Protein AF-A0A1M6MTP1-F1 (afdb_monomer_lite)

Organism: Paramaledivibacter caminithermalis (strain DSM 15212 / CIP 107654 / DViRD3) (NCBI:txid1121301)

Sequence (83 aa):
MPNLLVDISDVYEQKQKAIASFSSQFDLNNYFQSTILNHKFLKHMKNRDRYYGSLISTDYAEGLIFEGKLYCNNLFQIITFNN

Foldseek 3Di:
DFPDKDACQVPVVVVVVVLVVPCLQADPDPPHDDDPRNPCVVVVQLVVQCVSCVVVVHRGIDGHHDDDDDDDPCPPDDDDDDD

Secondary structure (DSSP, 8-state):
--SEEEE-GGGHHHHHHHHHT-HHHH---TTS---HIIIIIHHHHHHHHHHHHHHTTSS-EEEE--SS----S-SS-------

Structure (mmCIF, N/CA/C/O backbone):
data_AF-A0A1M6MTP1-F1
#
_entry.id   AF-A0A1M6MTP1-F1
#
loop_
_atom_site.group_PDB
_atom_site.id
_atom_site.type_symbol
_atom_site.label_atom_id
_atom_site.label_alt_id
_atom_site.label_comp_id
_atom_site.label_asym_id
_atom_site.label_entity_id
_atom_site.label_seq_id
_atom_site.pdbx_PDB_ins_code
_atom_site.Cartn_x
_atom_site.Cartn_y
_atom_site.Cartn_z
_atom_site.occupancy
_atom_site.B_iso_or_equiv
_atom_site.auth_seq_id
_atom_site.auth_comp_id
_atom_site.auth_asym_id
_atom_site.auth_atom_id
_atom_site.pdbx_PDB_model_num
ATOM 1 N N . MET A 1 1 ? -11.018 9.819 -0.653 1.00 80.88 1 MET A N 1
ATOM 2 C CA . MET A 1 1 ? -10.365 8.867 0.272 1.00 80.88 1 MET A CA 1
ATOM 3 C C . MET A 1 1 ? -11.037 7.512 0.122 1.00 80.88 1 MET A C 1
ATOM 5 O O . MET A 1 1 ? -12.223 7.522 -0.195 1.00 80.88 1 MET A O 1
ATOM 9 N N . PRO A 1 2 ? -10.309 6.388 0.257 1.00 92.75 2 PRO A N 1
ATOM 10 C CA . PRO A 1 2 ? -10.910 5.056 0.187 1.00 92.75 2 PRO A CA 1
ATOM 11 C C . PRO A 1 2 ? -11.933 4.860 1.312 1.00 92.75 2 PRO A C 1
ATOM 13 O O . PRO A 1 2 ? -11.819 5.482 2.367 1.00 92.75 2 PRO A O 1
ATOM 16 N N . ASN A 1 3 ? -12.934 4.016 1.076 1.00 91.25 3 ASN A N 1
ATOM 17 C CA . ASN A 1 3 ? -13.978 3.725 2.059 1.00 91.25 3 ASN A CA 1
ATOM 18 C C . ASN A 1 3 ? -13.545 2.645 3.062 1.00 91.25 3 ASN A C 1
ATOM 20 O O . ASN A 1 3 ? -14.042 2.619 4.183 1.00 91.25 3 ASN A O 1
ATOM 24 N N . LEU A 1 4 ? -12.627 1.765 2.656 1.00 90.25 4 LEU A N 1
ATOM 25 C CA . LEU A 1 4 ? -12.045 0.705 3.474 1.00 90.25 4 LEU A CA 1
ATOM 26 C C . LEU A 1 4 ? -10.553 0.590 3.152 1.00 90.25 4 LEU A C 1
ATOM 28 O O . LEU A 1 4 ? -10.170 0.669 1.985 1.00 90.25 4 LEU A O 1
ATOM 32 N N . LEU A 1 5 ? -9.733 0.396 4.183 1.00 93.56 5 LEU A N 1
ATOM 33 C CA . LEU A 1 5 ? -8.314 0.079 4.064 1.00 93.56 5 LEU A CA 1
ATOM 34 C C . LEU A 1 5 ? -8.079 -1.346 4.563 1.00 93.56 5 LEU A C 1
ATOM 36 O O . LEU A 1 5 ? -8.584 -1.715 5.621 1.00 93.56 5 LEU A O 1
ATOM 40 N N . VAL A 1 6 ? -7.322 -2.129 3.801 1.00 93.44 6 VAL A N 1
ATOM 41 C CA . VAL A 1 6 ? -6.954 -3.508 4.142 1.00 93.44 6 VAL A CA 1
ATOM 42 C C . VAL A 1 6 ? -5.445 -3.573 4.297 1.00 93.44 6 VAL A C 1
ATOM 44 O O . VAL A 1 6 ? -4.730 -3.204 3.365 1.00 93.44 6 VAL A O 1
ATOM 47 N N . ASP A 1 7 ? -4.969 -4.023 5.459 1.00 95.56 7 ASP A N 1
ATOM 48 C CA . ASP A 1 7 ? -3.547 -4.297 5.660 1.00 95.56 7 ASP A CA 1
ATOM 49 C C . ASP A 1 7 ? -3.102 -5.417 4.717 1.00 95.56 7 ASP A C 1
ATOM 51 O O . ASP A 1 7 ? -3.689 -6.499 4.687 1.00 95.56 7 ASP A O 1
ATOM 55 N N . ILE A 1 8 ? -2.072 -5.132 3.928 1.00 97.25 8 ILE A N 1
ATOM 56 C CA . ILE A 1 8 ? -1.475 -6.085 2.995 1.00 97.25 8 ILE A CA 1
ATOM 57 C C . ILE A 1 8 ? 0.017 -6.276 3.262 1.00 97.25 8 ILE A C 1
ATOM 59 O O . ILE A 1 8 ? 0.726 -6.778 2.392 1.00 97.25 8 ILE A O 1
ATOM 63 N N . SER A 1 9 ? 0.516 -5.862 4.429 1.00 97.31 9 SER A N 1
ATOM 64 C CA . SER A 1 9 ? 1.946 -5.879 4.756 1.00 97.31 9 SER A CA 1
ATOM 65 C C . SER A 1 9 ? 2.548 -7.282 4.610 1.00 97.31 9 SER A C 1
ATOM 67 O O . SER A 1 9 ? 3.557 -7.439 3.921 1.00 97.31 9 SER A O 1
ATOM 69 N N . ASP A 1 10 ? 1.860 -8.309 5.117 1.00 97.00 10 ASP A N 1
ATOM 70 C CA . ASP A 1 10 ? 2.304 -9.714 5.072 1.00 97.00 10 ASP A CA 1
ATOM 71 C C . ASP A 1 10 ? 2.321 -10.319 3.659 1.00 97.00 10 ASP A C 1
ATOM 73 O O . ASP A 1 10 ? 3.036 -11.284 3.384 1.00 97.00 10 ASP A O 1
ATOM 77 N N . VAL A 1 11 ? 1.541 -9.753 2.736 1.00 97.06 11 VAL A N 1
ATOM 78 C CA . VAL A 1 11 ? 1.392 -10.251 1.358 1.00 97.06 11 VAL A CA 1
ATOM 79 C C . VAL A 1 11 ? 1.941 -9.277 0.315 1.00 97.06 11 VAL A C 1
ATOM 81 O O . VAL A 1 11 ? 1.856 -9.529 -0.889 1.00 97.06 11 VAL A O 1
ATOM 84 N N . TYR A 1 12 ? 2.558 -8.172 0.739 1.00 97.50 12 TYR A N 1
ATOM 85 C CA . TYR A 1 12 ? 2.999 -7.115 -0.167 1.00 97.50 12 TYR A CA 1
ATOM 86 C C . TYR A 1 12 ? 4.046 -7.616 -1.170 1.00 97.50 12 TYR A C 1
ATOM 88 O O . TYR A 1 12 ? 4.025 -7.249 -2.346 1.00 97.50 12 TYR A O 1
ATOM 96 N N . GLU A 1 13 ? 4.940 -8.509 -0.743 1.00 96.12 13 GLU A N 1
ATOM 97 C CA . GLU A 1 13 ? 5.929 -9.115 -1.638 1.00 96.12 13 GLU A CA 1
ATOM 98 C C . GLU A 1 13 ? 5.263 -9.967 -2.733 1.00 96.12 13 GLU A C 1
ATOM 100 O O . GLU A 1 13 ? 5.690 -9.947 -3.889 1.00 96.12 13 GLU A O 1
ATOM 105 N N . GLN A 1 14 ? 4.173 -10.668 -2.403 1.00 97.75 14 GLN A N 1
ATOM 106 C CA . GLN A 1 14 ? 3.404 -11.464 -3.364 1.00 97.75 14 GLN A CA 1
ATOM 107 C C . GLN A 1 14 ? 2.746 -10.557 -4.407 1.00 97.75 14 GLN A C 1
ATOM 109 O O . GLN A 1 14 ? 2.820 -10.841 -5.602 1.00 97.75 14 GLN A O 1
ATOM 114 N N . LYS A 1 15 ? 2.202 -9.412 -3.976 1.00 96.38 15 LYS A N 1
ATOM 115 C CA . LYS A 1 15 ? 1.705 -8.364 -4.875 1.00 96.38 15 LYS A CA 1
ATOM 116 C C . LYS A 1 15 ? 2.795 -7.865 -5.826 1.00 96.38 15 LYS A C 1
ATOM 118 O O . LYS A 1 15 ? 2.554 -7.773 -7.029 1.00 96.38 15 LYS A O 1
ATOM 123 N N . GLN A 1 16 ? 3.995 -7.563 -5.320 1.00 93.38 16 GLN A N 1
ATOM 124 C CA . GLN A 1 16 ? 5.107 -7.113 -6.171 1.00 93.38 16 GLN A CA 1
ATOM 125 C C . GLN A 1 16 ? 5.476 -8.170 -7.221 1.00 93.38 16 GLN A C 1
ATOM 127 O O . GLN A 1 16 ? 5.608 -7.835 -8.397 1.00 93.38 16 GLN A O 1
ATOM 132 N N . LYS A 1 17 ? 5.583 -9.444 -6.821 1.00 93.31 17 LYS A N 1
ATOM 133 C CA . LYS A 1 17 ? 5.880 -10.565 -7.731 1.00 93.31 17 LYS A CA 1
ATOM 134 C C . LYS A 1 17 ? 4.794 -10.750 -8.793 1.00 93.31 17 LYS A C 1
ATOM 136 O O . LYS A 1 17 ? 5.115 -10.904 -9.968 1.00 93.31 17 LYS A O 1
ATOM 141 N N . ALA A 1 18 ? 3.522 -10.690 -8.398 1.00 94.94 18 ALA A N 1
ATOM 142 C CA . ALA A 1 18 ? 2.396 -10.811 -9.319 1.00 94.94 18 ALA A CA 1
ATOM 143 C C . ALA A 1 18 ? 2.416 -9.703 -10.382 1.00 94.94 18 ALA A C 1
ATOM 145 O O . ALA A 1 18 ? 2.247 -9.981 -11.565 1.00 94.94 18 ALA A O 1
ATOM 146 N N . ILE A 1 19 ? 2.699 -8.460 -9.989 1.00 90.88 19 ILE A N 1
ATOM 147 C CA . ILE A 1 19 ? 2.776 -7.332 -10.926 1.00 90.88 19 ILE A CA 1
ATOM 148 C C . ILE A 1 19 ? 3.998 -7.452 -11.841 1.00 90.88 19 ILE A C 1
ATOM 150 O O . ILE A 1 19 ? 3.874 -7.260 -13.050 1.00 90.88 19 ILE A O 1
ATOM 154 N N . ALA A 1 20 ? 5.156 -7.828 -11.292 1.00 86.06 20 ALA A N 1
ATOM 155 C CA . ALA A 1 20 ? 6.382 -8.025 -12.064 1.00 86.06 20 ALA A CA 1
ATOM 156 C C . ALA A 1 20 ? 6.257 -9.131 -13.131 1.00 86.06 20 ALA A C 1
ATOM 158 O O . ALA A 1 20 ? 6.994 -9.116 -14.113 1.00 86.06 20 ALA A O 1
ATOM 159 N N . SER A 1 21 ? 5.303 -10.062 -12.991 1.00 89.88 21 SER A N 1
ATOM 160 C CA . SER A 1 21 ? 5.040 -11.088 -14.013 1.00 89.88 21 SER A CA 1
ATOM 161 C C . SER A 1 21 ? 4.524 -10.515 -15.344 1.00 89.88 21 SER A C 1
ATOM 163 O O . SER A 1 21 ? 4.684 -11.145 -16.389 1.00 89.88 21 SER A O 1
ATOM 165 N N . PHE A 1 22 ? 3.980 -9.292 -15.344 1.00 88.75 22 PHE A N 1
ATOM 166 C CA . PHE A 1 22 ? 3.530 -8.582 -16.544 1.00 88.75 22 PHE A CA 1
ATOM 167 C C . PHE A 1 22 ? 4.651 -7.712 -17.135 1.00 88.75 22 PHE A C 1
ATOM 169 O O . PHE A 1 22 ? 4.468 -6.516 -17.370 1.00 88.75 22 PHE A O 1
ATOM 176 N N . SER A 1 23 ? 5.815 -8.315 -17.389 1.00 82.94 23 SER A N 1
ATOM 177 C CA . SER A 1 23 ? 7.030 -7.629 -17.866 1.00 82.94 23 SER A CA 1
ATOM 178 C C . SER A 1 23 ? 6.781 -6.715 -19.071 1.00 82.94 23 SER A C 1
ATOM 180 O O . SER A 1 23 ? 7.220 -5.571 -19.076 1.00 82.94 23 SER A O 1
ATOM 182 N N . SER A 1 24 ? 5.970 -7.145 -20.046 1.00 82.12 24 SER A N 1
ATOM 183 C CA . SER A 1 24 ? 5.611 -6.325 -21.222 1.00 82.12 24 SER A CA 1
ATOM 184 C C . SER A 1 24 ? 4.932 -4.982 -20.904 1.00 82.12 24 SER A C 1
ATOM 186 O O . SER A 1 24 ? 4.926 -4.092 -21.750 1.00 82.12 24 SER A O 1
ATOM 188 N N . GLN A 1 25 ? 4.337 -4.833 -19.716 1.00 80.31 25 GLN A N 1
ATOM 189 C CA . GLN A 1 25 ? 3.608 -3.631 -19.297 1.00 80.31 25 GLN A CA 1
ATOM 190 C C . GLN A 1 25 ? 4.422 -2.735 -18.358 1.00 80.31 25 GLN A C 1
ATOM 192 O O . GLN A 1 25 ? 4.216 -1.520 -18.345 1.00 80.31 25 GLN A O 1
ATOM 197 N N . PHE A 1 26 ? 5.325 -3.320 -17.566 1.00 78.75 26 PHE A N 1
ATOM 198 C CA . PHE A 1 26 ? 6.003 -2.621 -16.470 1.00 78.75 26 PHE A CA 1
ATOM 199 C C . PHE A 1 26 ? 7.521 -2.510 -16.634 1.00 78.75 26 PHE A C 1
ATOM 201 O O . PHE A 1 26 ? 8.113 -1.645 -15.989 1.00 78.75 26 PHE A O 1
ATOM 208 N N . ASP A 1 27 ? 8.146 -3.302 -17.512 1.00 76.38 27 ASP A N 1
ATOM 209 C CA . ASP A 1 27 ? 9.580 -3.190 -17.766 1.00 76.38 27 ASP A CA 1
ATOM 210 C C . ASP A 1 27 ? 9.885 -2.052 -18.742 1.00 76.38 27 ASP A C 1
ATOM 212 O O . ASP A 1 27 ? 9.400 -1.993 -19.876 1.00 76.38 27 ASP A O 1
ATOM 216 N N . LEU A 1 28 ? 10.773 -1.160 -18.312 1.00 64.69 28 LEU A N 1
ATOM 217 C CA . LEU A 1 28 ? 11.484 -0.242 -19.192 1.00 64.69 28 LEU A CA 1
ATOM 218 C C . LEU A 1 28 ? 12.683 -0.974 -19.793 1.00 64.69 28 LEU A C 1
ATOM 220 O O . LEU A 1 28 ? 13.800 -0.868 -19.294 1.00 64.69 28 LEU A O 1
ATOM 224 N N . ASN A 1 29 ? 12.456 -1.706 -20.878 1.00 66.88 29 ASN A N 1
ATOM 225 C CA . ASN A 1 29 ? 13.548 -2.154 -21.738 1.00 66.88 29 ASN A CA 1
ATOM 226 C C . ASN A 1 29 ? 13.606 -1.281 -22.991 1.00 66.88 29 ASN A C 1
ATOM 228 O O . ASN A 1 29 ? 12.583 -0.782 -23.453 1.00 66.88 29 ASN A O 1
ATOM 232 N N . ASN A 1 30 ? 14.797 -1.151 -23.585 1.00 60.03 30 ASN A N 1
ATOM 233 C CA . ASN A 1 30 ? 15.047 -0.333 -24.785 1.00 60.03 30 ASN A CA 1
ATOM 234 C C . ASN A 1 30 ? 14.198 -0.728 -26.016 1.00 60.03 30 ASN A C 1
ATOM 236 O O . ASN A 1 30 ? 14.204 -0.019 -27.017 1.00 60.03 30 ASN A O 1
ATOM 240 N N . TYR A 1 31 ? 13.482 -1.853 -25.944 1.00 64.81 31 TYR A N 1
ATOM 241 C CA . TYR A 1 31 ? 12.585 -2.366 -26.980 1.00 64.81 31 TYR A CA 1
ATOM 242 C C . TYR A 1 31 ? 11.117 -1.943 -26.798 1.00 64.81 31 TYR A C 1
ATOM 244 O O . TYR A 1 31 ? 10.312 -2.182 -27.695 1.00 64.81 31 TYR A O 1
ATOM 252 N N . PHE A 1 32 ? 10.751 -1.332 -25.665 1.00 69.94 32 PHE A N 1
ATOM 253 C CA . PHE A 1 32 ? 9.377 -0.920 -25.374 1.00 69.94 32 PHE A CA 1
ATOM 254 C C . PHE A 1 32 ? 9.219 0.598 -25.447 1.00 69.94 32 PHE A C 1
ATOM 256 O O . PHE A 1 32 ? 10.052 1.364 -24.963 1.00 69.94 32 PHE A O 1
ATOM 263 N N . GLN A 1 33 ? 8.106 1.045 -26.030 1.00 76.62 33 GLN A N 1
ATOM 264 C CA . GLN A 1 33 ? 7.736 2.455 -26.022 1.00 76.62 33 GLN A CA 1
ATOM 265 C C . GLN A 1 33 ? 7.424 2.902 -24.587 1.00 76.62 33 GLN A C 1
ATOM 267 O O . GLN A 1 33 ? 6.786 2.177 -23.823 1.00 76.62 33 GLN A O 1
ATOM 272 N N . SER A 1 34 ? 7.870 4.100 -24.206 1.00 76.38 34 SER A N 1
ATOM 273 C CA . SER A 1 34 ? 7.558 4.666 -22.890 1.00 76.38 34 SER A CA 1
ATOM 274 C C . SER A 1 34 ? 6.048 4.856 -22.729 1.00 76.38 34 SER A C 1
ATOM 276 O O . SER A 1 34 ? 5.386 5.435 -23.591 1.00 76.38 34 SER A O 1
ATOM 278 N N . THR A 1 35 ? 5.510 4.372 -21.614 1.00 79.56 35 THR A N 1
ATOM 279 C CA . THR A 1 35 ? 4.108 4.503 -21.222 1.00 79.56 35 THR A CA 1
ATOM 280 C C . THR A 1 35 ? 4.017 4.942 -19.762 1.00 79.56 35 THR A C 1
ATOM 282 O O . THR A 1 35 ? 4.979 4.886 -18.993 1.00 79.56 35 THR A O 1
ATOM 285 N N . ILE A 1 36 ? 2.828 5.367 -19.333 1.00 77.38 36 ILE A N 1
ATOM 286 C CA . ILE A 1 36 ? 2.575 5.702 -17.922 1.00 77.38 36 ILE A CA 1
ATOM 287 C C . ILE A 1 36 ? 2.864 4.491 -17.011 1.00 77.38 36 ILE A C 1
ATOM 289 O O . ILE A 1 36 ? 3.356 4.663 -15.891 1.00 77.38 36 ILE A O 1
ATOM 293 N N . LEU A 1 37 ? 2.598 3.278 -17.511 1.00 75.75 37 LEU A N 1
ATOM 294 C CA . LEU A 1 37 ? 2.754 2.023 -16.780 1.00 75.75 37 LEU A CA 1
ATOM 295 C C . LEU A 1 37 ? 4.225 1.661 -16.553 1.00 75.75 37 LEU A C 1
ATOM 297 O O . LEU A 1 37 ? 4.614 1.401 -15.417 1.00 75.75 37 LEU A O 1
ATOM 301 N N . ASN A 1 38 ? 5.067 1.728 -17.583 1.00 75.69 38 ASN A N 1
ATOM 302 C CA . ASN A 1 38 ? 6.474 1.344 -17.437 1.00 75.69 38 ASN A CA 1
ATOM 303 C C . ASN A 1 38 ? 7.346 2.432 -16.786 1.00 75.69 38 ASN A C 1
ATOM 305 O O . ASN A 1 38 ? 8.395 2.119 -16.237 1.00 75.69 38 ASN A O 1
ATOM 309 N N . HIS A 1 39 ? 6.918 3.701 -16.757 1.00 72.38 39 HIS A N 1
ATOM 310 C CA . HIS A 1 39 ? 7.788 4.776 -16.270 1.00 72.38 39 HIS A CA 1
ATOM 311 C C . HIS A 1 39 ? 7.714 5.057 -14.762 1.00 72.38 39 HIS A C 1
ATOM 313 O O . HIS A 1 39 ? 8.744 5.225 -14.106 1.00 72.38 39 HIS A O 1
ATOM 319 N N . LYS A 1 40 ? 6.512 5.173 -14.186 1.00 81.38 40 LYS A N 1
ATOM 320 C CA . LYS A 1 40 ? 6.362 5.594 -12.774 1.00 81.38 40 LYS A CA 1
ATOM 321 C C . LYS A 1 40 ? 5.300 4.834 -11.995 1.00 81.38 40 LYS A C 1
ATOM 323 O O . LYS A 1 40 ? 5.183 5.043 -10.787 1.00 81.38 40 LYS A O 1
ATOM 328 N N . PHE A 1 41 ? 4.539 3.961 -12.646 1.00 86.44 41 PHE A N 1
ATOM 329 C CA . PHE A 1 41 ? 3.389 3.308 -12.031 1.00 86.44 41 PHE A CA 1
ATOM 330 C C . PHE A 1 41 ? 3.752 2.537 -10.760 1.00 86.44 41 PHE A C 1
ATOM 332 O O . PHE A 1 41 ? 3.143 2.780 -9.722 1.00 86.44 41 PHE A O 1
ATOM 339 N N . LEU A 1 42 ? 4.792 1.695 -10.793 1.00 88.44 42 LEU A N 1
ATOM 340 C CA . LEU A 1 42 ? 5.205 0.902 -9.625 1.00 88.44 42 LEU A CA 1
ATOM 341 C C . LEU A 1 42 ? 5.601 1.779 -8.433 1.00 88.44 42 LEU A C 1
ATOM 343 O O . LEU A 1 42 ? 5.223 1.502 -7.294 1.00 88.44 42 LEU A O 1
ATOM 347 N N . LYS A 1 43 ? 6.308 2.885 -8.695 1.00 90.50 43 LYS A N 1
ATOM 348 C CA . LYS A 1 43 ? 6.674 3.862 -7.663 1.00 90.50 43 LYS A CA 1
ATOM 349 C C . LYS A 1 43 ? 5.435 4.545 -7.083 1.00 90.50 43 LYS A C 1
ATOM 351 O O . LYS A 1 43 ? 5.323 4.669 -5.867 1.00 90.50 43 LYS A O 1
ATOM 356 N N . HIS A 1 44 ? 4.509 4.985 -7.933 1.00 93.00 44 HIS A N 1
ATOM 357 C CA . HIS A 1 44 ? 3.271 5.626 -7.488 1.00 93.00 44 HIS A CA 1
ATOM 358 C C . HIS A 1 44 ? 2.381 4.672 -6.691 1.00 93.00 44 HIS A C 1
ATOM 360 O O . HIS A 1 44 ? 1.858 5.066 -5.652 1.00 93.00 44 HIS A O 1
ATOM 366 N N . MET A 1 45 ? 2.268 3.419 -7.127 1.00 94.25 45 MET A N 1
ATOM 367 C CA . MET A 1 45 ? 1.549 2.375 -6.408 1.00 94.25 45 MET A CA 1
ATOM 368 C C . MET A 1 45 ? 2.171 2.134 -5.032 1.00 94.25 45 MET A C 1
ATOM 370 O O . MET A 1 45 ? 1.466 2.252 -4.037 1.00 94.25 45 MET A O 1
ATOM 374 N N . LYS A 1 46 ? 3.492 1.911 -4.953 1.00 96.00 46 LYS A N 1
ATOM 375 C CA . LYS A 1 46 ? 4.188 1.737 -3.670 1.00 96.00 46 LYS A CA 1
ATOM 376 C C . LYS A 1 46 ? 3.948 2.916 -2.731 1.00 96.00 46 LYS A C 1
ATOM 378 O O . LYS A 1 46 ? 3.647 2.718 -1.560 1.00 96.00 46 LYS A O 1
ATOM 383 N N . ASN A 1 47 ? 4.063 4.143 -3.236 1.00 97.38 47 ASN A N 1
ATOM 384 C CA . ASN A 1 47 ? 3.831 5.340 -2.430 1.00 97.38 47 ASN A CA 1
ATOM 385 C C . ASN A 1 47 ? 2.390 5.419 -1.916 1.00 97.38 47 ASN A C 1
ATOM 387 O O . ASN A 1 47 ? 2.182 5.784 -0.763 1.00 97.38 47 ASN A O 1
ATOM 391 N N . ARG A 1 48 ? 1.404 5.070 -2.751 1.00 97.00 48 ARG A N 1
ATOM 392 C CA . ARG A 1 48 ? -0.006 5.028 -2.352 1.00 97.00 48 ARG A CA 1
ATOM 393 C C . ARG A 1 48 ? -0.242 3.975 -1.275 1.00 97.00 48 ARG A C 1
ATOM 395 O O . ARG A 1 48 ? -0.878 4.282 -0.276 1.00 97.00 48 ARG A O 1
ATOM 402 N N . ASP A 1 49 ? 0.300 2.778 -1.454 1.00 98.12 49 ASP A N 1
ATOM 403 C CA . ASP A 1 49 ? 0.102 1.684 -0.507 1.00 98.12 49 ASP A CA 1
ATOM 404 C C . ASP A 1 49 ? 0.783 1.986 0.844 1.00 98.12 49 ASP A C 1
ATOM 406 O O . ASP A 1 49 ? 0.191 1.744 1.893 1.00 98.12 49 ASP 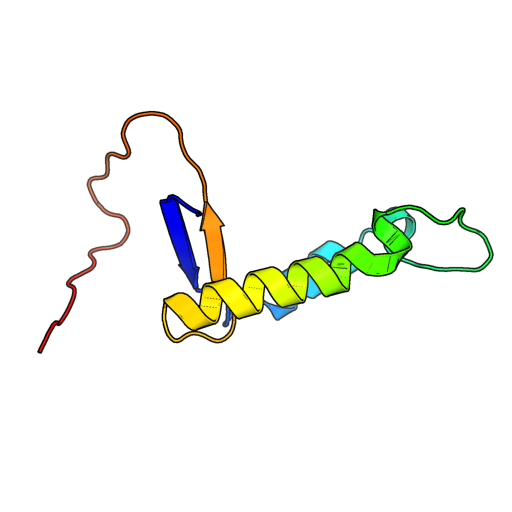A O 1
ATOM 410 N N . ARG A 1 50 ? 1.978 2.608 0.836 1.00 98.31 50 ARG A N 1
ATOM 411 C CA . ARG A 1 50 ? 2.648 3.136 2.047 1.00 98.31 50 ARG A CA 1
ATOM 412 C C . ARG A 1 50 ? 1.825 4.225 2.726 1.00 98.31 50 ARG A C 1
ATOM 414 O O . ARG A 1 50 ? 1.696 4.234 3.946 1.00 98.31 50 ARG A O 1
ATOM 421 N N . TYR A 1 51 ? 1.297 5.164 1.941 1.00 98.06 51 TYR A N 1
ATOM 422 C CA . TYR A 1 51 ? 0.460 6.237 2.464 1.00 98.06 51 TYR A CA 1
ATOM 423 C C . TYR A 1 51 ? -0.778 5.659 3.151 1.00 98.06 51 TYR A C 1
ATOM 425 O O . TYR A 1 51 ? -1.061 6.019 4.285 1.00 98.06 51 TYR A O 1
ATOM 433 N N . TYR A 1 52 ? -1.468 4.710 2.524 1.00 98.06 52 TYR A N 1
ATOM 434 C CA . TYR A 1 52 ? -2.622 4.056 3.131 1.00 98.06 52 TYR A CA 1
ATOM 435 C C . TYR A 1 52 ? -2.272 3.222 4.364 1.00 98.06 52 TYR A C 1
ATOM 437 O O . TYR A 1 52 ? -2.994 3.323 5.352 1.00 98.06 52 TYR A O 1
ATOM 445 N N . GLY A 1 53 ? -1.161 2.478 4.359 1.00 97.06 53 GLY A N 1
ATOM 446 C CA . GLY A 1 53 ? -0.693 1.763 5.554 1.00 97.06 53 GLY A CA 1
ATOM 447 C C . GLY A 1 53 ? -0.474 2.713 6.730 1.00 97.06 53 GLY A C 1
ATOM 448 O O . GLY A 1 53 ? -0.959 2.471 7.833 1.00 97.06 53 GLY A O 1
ATOM 449 N N . SER A 1 54 ? 0.127 3.881 6.470 1.00 97.25 54 SER A N 1
ATOM 450 C CA . SER A 1 54 ? 0.354 4.890 7.511 1.00 97.25 54 SER A CA 1
ATOM 451 C C . SER A 1 54 ? -0.930 5.413 8.169 1.00 97.25 54 SER A C 1
ATOM 453 O O . SER A 1 54 ? -0.881 5.847 9.316 1.00 97.25 54 SER A O 1
ATOM 455 N N . LEU A 1 55 ? -2.081 5.345 7.486 1.00 95.50 55 LEU A N 1
ATOM 456 C CA . LEU A 1 55 ? -3.373 5.770 8.039 1.00 95.50 55 LEU A CA 1
ATOM 457 C C . LEU A 1 55 ? -3.961 4.763 9.041 1.00 95.50 55 LEU A C 1
ATOM 459 O O . LEU A 1 55 ? -4.841 5.138 9.811 1.00 95.50 55 LEU A O 1
ATOM 463 N N . ILE A 1 56 ? -3.494 3.509 9.033 1.00 93.00 56 ILE A N 1
ATOM 464 C CA . ILE A 1 56 ? -3.941 2.427 9.929 1.00 93.00 56 ILE A CA 1
ATOM 465 C C . ILE A 1 56 ? -2.783 1.795 10.719 1.00 93.00 56 ILE A C 1
ATOM 467 O O . ILE A 1 56 ? -2.933 0.709 11.268 1.00 93.00 56 ILE A O 1
ATOM 471 N N . SER A 1 57 ? -1.638 2.484 10.798 1.00 94.50 57 SER A N 1
ATOM 472 C CA . SER A 1 57 ? -0.430 2.043 11.513 1.00 94.50 57 SER A CA 1
ATOM 473 C C . SER A 1 57 ? 0.175 0.723 11.012 1.00 94.50 57 SER A C 1
ATOM 475 O O . SER A 1 57 ? 0.730 -0.041 11.799 1.00 94.50 57 SER A O 1
ATOM 477 N N . THR A 1 58 ? 0.110 0.469 9.704 1.00 95.62 58 THR A N 1
ATOM 478 C CA . THR A 1 58 ? 0.733 -0.696 9.052 1.00 95.62 58 THR A CA 1
ATOM 479 C C . THR A 1 58 ? 1.716 -0.260 7.967 1.00 95.62 58 THR A C 1
ATOM 481 O O . THR A 1 58 ? 1.788 0.915 7.592 1.00 95.62 58 THR A O 1
ATOM 484 N N . ASP A 1 59 ? 2.518 -1.195 7.453 1.00 97.62 59 ASP A N 1
ATOM 485 C CA . ASP A 1 59 ? 3.522 -0.865 6.446 1.00 97.62 59 ASP A CA 1
ATOM 486 C C . ASP A 1 59 ? 2.905 -0.585 5.076 1.00 97.62 59 ASP A C 1
ATOM 488 O O . ASP A 1 59 ? 3.367 0.318 4.375 1.00 97.62 59 ASP A O 1
ATOM 492 N N . TYR A 1 60 ? 1.885 -1.348 4.687 1.00 98.50 60 TYR A N 1
ATOM 493 C CA . TYR A 1 60 ? 1.197 -1.212 3.409 1.00 98.50 60 TYR A CA 1
ATOM 494 C C . TYR A 1 60 ? -0.293 -1.500 3.571 1.00 98.50 60 TYR A C 1
ATOM 496 O O . TYR A 1 60 ? -0.674 -2.465 4.229 1.00 98.50 60 TYR A O 1
ATOM 504 N N . ALA A 1 61 ? -1.137 -0.716 2.903 1.00 97.62 61 ALA A N 1
ATOM 505 C CA . ALA A 1 61 ? -2.560 -1.013 2.809 1.00 97.62 61 ALA A CA 1
ATOM 506 C C . ALA A 1 61 ? -3.121 -0.750 1.410 1.00 97.62 61 ALA A C 1
ATOM 508 O O . ALA A 1 61 ? -2.667 0.142 0.690 1.00 97.62 61 ALA A O 1
ATOM 509 N N . GLU A 1 62 ? -4.149 -1.508 1.040 1.00 97.50 62 GLU A N 1
ATOM 510 C CA . GLU A 1 62 ? -4.950 -1.267 -0.158 1.00 97.50 62 GLU A CA 1
ATOM 511 C C . GLU A 1 62 ? -6.279 -0.605 0.187 1.00 97.50 62 GLU A C 1
ATOM 513 O O . GLU A 1 62 ? -6.938 -0.959 1.162 1.00 97.50 62 GLU A O 1
ATOM 518 N N . GLY A 1 63 ? -6.668 0.371 -0.635 1.00 95.19 63 GLY A N 1
ATOM 519 C CA . GLY A 1 63 ? -7.920 1.098 -0.482 1.00 95.19 63 GLY A CA 1
ATOM 520 C C . GLY A 1 63 ? -9.006 0.570 -1.408 1.00 95.19 63 GLY A C 1
ATOM 521 O O . GLY A 1 63 ? -8.817 0.541 -2.623 1.00 95.19 63 GLY A O 1
ATOM 522 N N . LEU A 1 64 ? -10.158 0.227 -0.838 1.00 93.19 64 LEU A N 1
ATOM 523 C CA . LEU A 1 64 ? -11.361 -0.172 -1.564 1.00 93.19 64 LEU A CA 1
ATOM 524 C C . LEU A 1 64 ? -12.380 0.973 -1.557 1.00 93.19 64 LEU A C 1
ATOM 526 O O . LEU A 1 64 ? -12.563 1.659 -0.547 1.00 93.19 64 LEU A O 1
ATOM 530 N N . ILE A 1 65 ? -13.027 1.185 -2.703 1.00 93.38 65 ILE A N 1
ATOM 531 C CA . ILE A 1 65 ? -14.059 2.207 -2.906 1.00 93.38 65 ILE A CA 1
ATOM 532 C C . ILE A 1 65 ? -15.361 1.496 -3.258 1.00 93.38 65 ILE A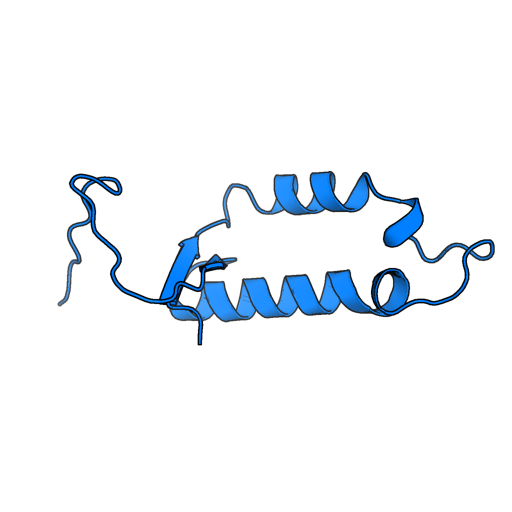 C 1
ATOM 534 O O . ILE A 1 65 ? -15.348 0.557 -4.053 1.00 93.38 65 ILE A O 1
ATOM 538 N N . PHE A 1 66 ? -16.473 1.939 -2.684 1.00 89.12 66 PHE A N 1
ATOM 539 C CA . PHE A 1 66 ? -17.793 1.409 -3.005 1.00 89.12 66 PHE A CA 1
ATOM 540 C C . PHE A 1 66 ? -18.843 2.517 -3.036 1.00 89.12 66 PHE A C 1
ATOM 542 O O . PHE A 1 66 ? -18.808 3.458 -2.244 1.00 89.12 66 PHE A O 1
ATOM 549 N N . GLU A 1 67 ? -19.801 2.376 -3.949 1.00 91.19 67 GLU A N 1
ATOM 550 C CA . GLU A 1 67 ? -20.999 3.208 -4.007 1.00 91.19 67 GLU A CA 1
ATOM 551 C C . GLU A 1 67 ? -22.170 2.465 -3.355 1.00 91.19 67 GLU A C 1
ATOM 553 O O . GLU A 1 67 ? -22.374 1.272 -3.579 1.00 91.19 67 GLU A O 1
ATOM 558 N N . GLY A 1 68 ? -22.951 3.165 -2.531 1.00 86.50 68 GLY A N 1
ATOM 559 C CA . GLY A 1 68 ? -24.079 2.572 -1.812 1.00 86.50 68 GLY A CA 1
ATOM 560 C C . GLY A 1 68 ? -23.703 2.010 -0.438 1.00 86.50 68 GLY A C 1
ATOM 561 O O . GLY A 1 68 ? -22.895 2.590 0.285 1.00 86.50 68 GLY A O 1
ATOM 562 N N . LYS A 1 69 ? -24.372 0.927 -0.023 1.00 85.00 69 LYS A N 1
ATOM 563 C CA . LYS A 1 69 ? -24.270 0.385 1.342 1.00 85.00 69 LYS A CA 1
ATOM 564 C C . LYS A 1 69 ? -23.369 -0.845 1.386 1.00 85.00 69 LYS A C 1
ATOM 566 O O . LYS A 1 69 ? -23.572 -1.785 0.624 1.00 85.00 69 LYS A O 1
ATOM 571 N N . LEU A 1 70 ? -22.452 -0.862 2.349 1.00 79.38 70 LEU A N 1
ATOM 572 C CA . LEU A 1 70 ? -21.710 -2.055 2.747 1.00 79.38 70 LEU A CA 1
ATOM 573 C C . LEU A 1 70 ? -22.490 -2.769 3.863 1.00 79.38 70 LEU A C 1
ATOM 575 O O . LEU A 1 70 ? -22.844 -2.141 4.860 1.00 79.38 70 LEU A O 1
ATOM 579 N N . TYR A 1 71 ? -22.772 -4.063 3.706 1.00 78.19 71 TYR A N 1
ATOM 580 C CA . TYR A 1 71 ? -23.432 -4.883 4.727 1.00 78.19 71 TYR A CA 1
ATOM 581 C C . TYR A 1 71 ? -22.707 -6.221 4.869 1.00 78.19 71 TYR A C 1
ATOM 58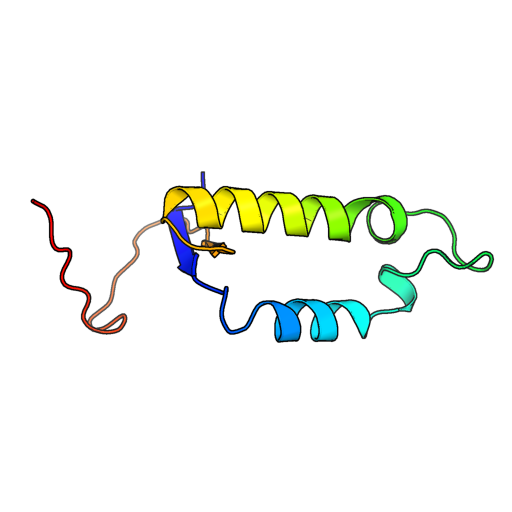3 O O . TYR A 1 71 ? -22.365 -6.850 3.869 1.00 78.19 71 TYR A O 1
ATOM 591 N N . CYS A 1 72 ? -22.479 -6.666 6.105 1.00 72.38 72 CYS A N 1
ATOM 592 C CA . CYS A 1 72 ? -21.845 -7.951 6.379 1.00 72.38 72 CYS A CA 1
ATOM 593 C C . CYS A 1 72 ? -22.333 -8.558 7.697 1.00 72.38 72 CYS A C 1
ATOM 595 O O . CYS A 1 72 ? -22.713 -7.823 8.607 1.00 72.38 72 CYS A O 1
ATOM 597 N N . ASN A 1 73 ? -22.214 -9.884 7.813 1.00 70.75 73 ASN A N 1
ATOM 598 C CA . ASN A 1 73 ? -22.430 -10.630 9.059 1.00 70.75 73 ASN A CA 1
ATOM 599 C C . ASN A 1 73 ? -21.120 -11.153 9.689 1.00 70.75 73 ASN A C 1
ATOM 601 O O . ASN A 1 73 ? -21.129 -11.569 10.844 1.00 70.75 73 ASN A O 1
ATOM 605 N N . ASN A 1 74 ? -19.995 -11.133 8.960 1.00 56.81 74 ASN A N 1
ATOM 606 C CA . ASN A 1 74 ? -18.648 -11.410 9.472 1.00 56.81 74 ASN A CA 1
ATOM 607 C C . ASN A 1 74 ? -17.580 -10.888 8.477 1.00 56.81 74 ASN A C 1
ATOM 609 O O . ASN A 1 74 ? -17.735 -11.134 7.283 1.00 56.81 74 ASN A O 1
ATOM 613 N N . LEU A 1 75 ? -16.525 -10.189 8.927 1.00 68.81 75 LEU A N 1
ATOM 614 C CA . LEU A 1 75 ? -15.528 -9.539 8.047 1.00 68.81 75 LEU A CA 1
ATOM 615 C C . LEU A 1 75 ? -14.041 -9.586 8.503 1.00 68.81 75 LEU A C 1
ATOM 617 O O . LEU A 1 75 ? -13.217 -8.993 7.826 1.00 68.81 75 LEU A O 1
ATOM 621 N N . PHE A 1 76 ? -13.555 -10.164 9.610 1.00 64.62 76 PHE A N 1
ATOM 622 C CA . PHE A 1 76 ? -13.869 -11.415 10.306 1.00 64.62 76 PHE A CA 1
ATOM 623 C C . PHE A 1 76 ? -13.880 -11.200 11.857 1.00 64.62 76 PHE A C 1
ATOM 625 O O . PHE A 1 76 ? -12.881 -11.451 12.518 1.00 64.62 76 PHE A O 1
ATOM 632 N N . GLN A 1 77 ? -14.993 -10.701 12.426 1.00 59.75 77 GLN A N 1
ATOM 633 C CA . GLN A 1 77 ? -15.238 -10.267 13.827 1.00 59.75 77 GLN A CA 1
ATOM 634 C C . GLN A 1 77 ? -14.214 -9.281 14.422 1.00 59.75 77 GLN A C 1
ATOM 636 O O . GLN A 1 77 ? -13.418 -9.601 15.298 1.00 59.75 77 GLN A O 1
ATOM 641 N N . ILE A 1 78 ? -14.300 -8.028 13.983 1.00 57.50 78 ILE A N 1
ATOM 642 C CA . ILE A 1 78 ? -13.457 -6.927 14.459 1.00 57.50 78 ILE A CA 1
ATOM 643 C C . ILE A 1 78 ? -14.078 -6.276 15.712 1.00 57.50 78 ILE A C 1
ATOM 645 O O . ILE A 1 78 ? -15.204 -5.782 15.657 1.00 57.50 78 ILE A O 1
ATOM 649 N N . ILE A 1 79 ? -13.316 -6.240 16.817 1.00 47.62 79 ILE A N 1
ATOM 650 C CA . ILE A 1 79 ? -13.525 -5.381 17.998 1.00 47.62 79 ILE A CA 1
ATOM 651 C C . ILE A 1 79 ? -12.447 -4.295 17.950 1.00 47.62 79 ILE A C 1
ATOM 653 O O . ILE A 1 79 ? -11.256 -4.600 17.978 1.00 47.62 79 ILE A O 1
ATOM 657 N N . THR A 1 80 ? -12.847 -3.029 17.879 1.00 46.59 80 THR A N 1
ATOM 658 C CA . THR A 1 80 ? -11.928 -1.892 18.000 1.00 46.59 80 THR A CA 1
ATOM 659 C C . THR A 1 80 ? -11.693 -1.580 19.478 1.00 46.59 80 THR A C 1
ATOM 661 O O . THR A 1 80 ? -12.620 -1.148 20.163 1.00 46.59 80 THR A O 1
ATOM 664 N N . PHE A 1 81 ? -10.469 -1.785 19.972 1.00 37.69 81 PHE A N 1
ATOM 665 C CA . PHE A 1 81 ? -10.027 -1.208 21.244 1.00 37.69 81 PHE A CA 1
ATOM 666 C C . PHE A 1 81 ? -9.746 0.279 21.039 1.00 37.69 81 PHE A C 1
ATOM 668 O O . PHE A 1 81 ? -8.842 0.628 20.285 1.00 37.69 81 PHE A O 1
ATOM 675 N N . ASN A 1 82 ? -10.482 1.133 21.746 1.00 41.16 82 ASN A N 1
ATOM 676 C CA . ASN A 1 82 ? -10.101 2.525 21.949 1.00 41.16 82 ASN A CA 1
ATOM 677 C C . ASN A 1 82 ? -9.857 2.722 23.449 1.00 41.16 82 ASN A C 1
ATOM 679 O O . ASN A 1 82 ? -10.759 2.467 24.249 1.00 41.16 82 ASN A O 1
ATOM 683 N N . ASN A 1 83 ? -8.636 3.135 23.800 1.00 37.59 83 ASN A N 1
ATOM 684 C CA . ASN A 1 83 ? -8.381 3.892 25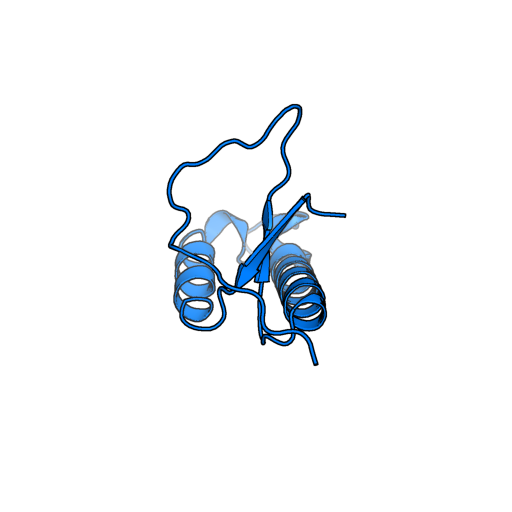.028 1.00 37.59 83 ASN A CA 1
ATOM 685 C C . ASN A 1 83 ? -8.914 5.317 24.858 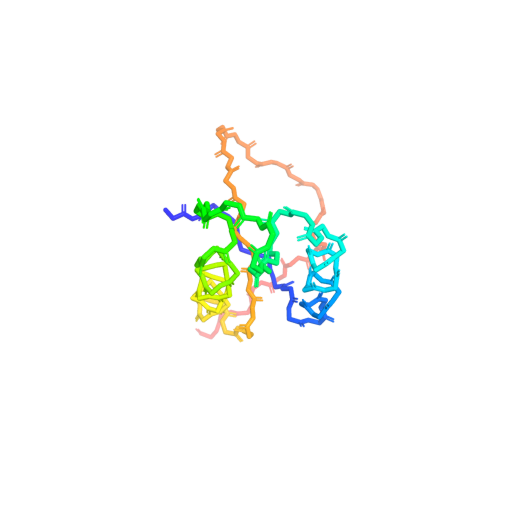1.00 37.59 83 ASN A C 1
ATOM 687 O O . ASN A 1 83 ? -8.836 5.826 23.715 1.00 37.59 83 ASN A O 1
#
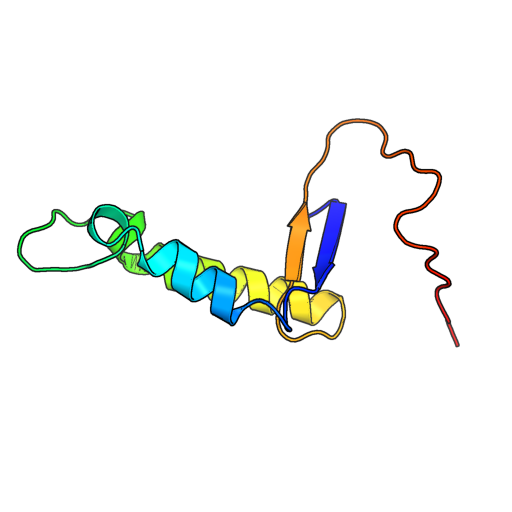
Radius of gyration: 16.5 Å; chains: 1; bounding box: 39×20×52 Å

pLDDT: mean 83.68, std 15.51, range [37.59, 98.5]

InterPro domains:
  IPR024078 Putative deacetylase LmbE-like domain superfamily [G3DSA:3.40.50.10320] (1-77)
  IPR024078 Putative deacetylase LmbE-like domain superfamily [SSF102588] (2-75)